Protein AF-A0A949G225-F1 (afdb_monomer_lite)

Structure (mmCIF, N/CA/C/O backbone):
data_AF-A0A949G225-F1
#
_entry.id   AF-A0A949G225-F1
#
loop_
_atom_site.group_PDB
_atom_site.id
_atom_site.type_symbol
_atom_site.label_atom_id
_atom_site.label_alt_id
_atom_site.label_comp_id
_atom_site.label_asym_id
_atom_site.label_entity_id
_atom_site.label_seq_id
_atom_site.pdbx_PDB_ins_code
_atom_site.Cartn_x
_atom_site.Cartn_y
_atom_site.Cartn_z
_atom_site.occupancy
_atom_site.B_iso_or_equiv
_atom_site.auth_seq_id
_atom_site.auth_comp_id
_atom_site.auth_asym_id
_atom_site.auth_atom_id
_atom_site.pdbx_PDB_model_num
ATOM 1 N N . MET A 1 1 ? 4.079 -12.345 -19.427 1.00 43.06 1 MET A N 1
ATOM 2 C CA . MET A 1 1 ? 3.435 -11.600 -18.332 1.00 43.06 1 MET A CA 1
ATOM 3 C C . MET A 1 1 ? 4.171 -11.984 -17.072 1.00 43.06 1 MET A C 1
ATOM 5 O O . MET A 1 1 ? 4.016 -13.114 -16.620 1.00 43.06 1 MET A O 1
ATOM 9 N N . ARG A 1 2 ? 5.079 -11.118 -16.617 1.00 47.56 2 ARG A N 1
ATOM 10 C CA . ARG A 1 2 ? 5.695 -11.256 -15.298 1.00 47.56 2 ARG A CA 1
ATOM 11 C C . ARG A 1 2 ? 4.533 -11.011 -14.330 1.00 47.56 2 ARG A C 1
ATOM 13 O O . ARG A 1 2 ? 3.784 -10.066 -14.529 1.00 47.56 2 ARG A O 1
ATOM 20 N N . ALA A 1 3 ? 4.252 -11.938 -13.419 1.00 55.00 3 ALA A N 1
ATOM 21 C CA . ALA A 1 3 ? 3.296 -11.627 -12.361 1.00 55.00 3 ALA A CA 1
ATOM 22 C C . ALA A 1 3 ? 3.850 -10.385 -11.647 1.00 55.00 3 ALA A C 1
ATOM 24 O O . ALA A 1 3 ? 5.060 -10.351 -11.404 1.00 55.00 3 ALA A O 1
ATOM 25 N N . MET A 1 4 ? 3.024 -9.360 -11.417 1.00 59.78 4 MET A N 1
ATOM 26 C CA . MET A 1 4 ? 3.396 -8.229 -10.561 1.00 59.78 4 MET A CA 1
ATOM 27 C C . MET A 1 4 ? 4.128 -8.785 -9.332 1.00 59.78 4 MET A C 1
ATOM 29 O O . MET A 1 4 ? 3.675 -9.771 -8.755 1.00 59.78 4 MET A O 1
ATOM 33 N N . GLY A 1 5 ? 5.306 -8.229 -9.027 1.00 69.62 5 GLY A N 1
ATOM 34 C CA . GLY A 1 5 ? 6.217 -8.735 -7.997 1.00 69.62 5 GLY A CA 1
ATOM 35 C C . GLY A 1 5 ? 5.520 -9.076 -6.677 1.00 69.62 5 GLY A C 1
ATOM 36 O O . GLY A 1 5 ? 4.506 -8.471 -6.317 1.00 69.62 5 GLY A O 1
ATOM 37 N N . ASP A 1 6 ? 6.079 -10.049 -5.952 1.00 86.81 6 ASP A N 1
ATOM 38 C CA . ASP A 1 6 ? 5.479 -10.650 -4.752 1.00 86.81 6 ASP A CA 1
ATOM 39 C C . ASP A 1 6 ? 5.039 -9.599 -3.707 1.00 86.81 6 ASP A C 1
ATOM 41 O O . ASP A 1 6 ? 4.059 -9.808 -2.981 1.00 86.81 6 ASP A O 1
ATOM 45 N N . GLU A 1 7 ? 5.723 -8.448 -3.648 1.00 94.38 7 GLU A N 1
ATOM 46 C CA . GLU A 1 7 ? 5.413 -7.351 -2.723 1.00 94.38 7 GLU A CA 1
ATOM 47 C C . GLU A 1 7 ? 4.178 -6.533 -3.128 1.00 94.38 7 GLU A C 1
ATOM 49 O O . GLU A 1 7 ? 3.408 -6.130 -2.253 1.00 94.38 7 GLU A O 1
ATOM 54 N N . PHE A 1 8 ? 3.922 -6.326 -4.425 1.00 95.75 8 PHE A N 1
ATOM 55 C CA . PHE A 1 8 ? 2.709 -5.641 -4.890 1.00 95.75 8 PHE A CA 1
ATOM 56 C C . PHE A 1 8 ? 1.460 -6.459 -4.543 1.00 95.75 8 PHE A C 1
ATOM 58 O O . PHE A 1 8 ? 0.510 -5.935 -3.955 1.00 95.75 8 PHE A O 1
ATOM 65 N N . ASP A 1 9 ? 1.501 -7.767 -4.807 1.00 94.56 9 ASP A N 1
ATOM 66 C CA . ASP A 1 9 ? 0.429 -8.703 -4.456 1.00 94.56 9 ASP A CA 1
ATOM 67 C C . ASP A 1 9 ? 0.238 -8.805 -2.934 1.00 94.56 9 ASP A C 1
ATOM 69 O O . ASP A 1 9 ? -0.875 -8.977 -2.420 1.00 94.56 9 ASP A O 1
ATOM 73 N N . ARG A 1 10 ? 1.334 -8.759 -2.166 1.00 96.12 10 ARG A N 1
ATOM 74 C CA . ARG A 1 10 ? 1.279 -8.728 -0.698 1.00 96.12 10 ARG A CA 1
ATOM 75 C C . ARG A 1 10 ? 0.598 -7.451 -0.208 1.00 96.12 10 ARG A C 1
ATOM 77 O O . ARG A 1 10 ? -0.320 -7.545 0.610 1.00 96.12 10 ARG A O 1
ATOM 84 N N . LEU A 1 11 ? 0.999 -6.290 -0.720 1.00 96.81 11 LEU A N 1
ATOM 85 C CA . LEU A 1 11 ? 0.403 -5.003 -0.377 1.00 96.81 11 LEU A CA 1
ATOM 86 C C . LEU A 1 11 ? -1.095 -4.975 -0.705 1.00 96.81 11 LEU A C 1
ATOM 88 O O . LEU A 1 11 ? -1.898 -4.617 0.159 1.00 96.81 11 LEU A O 1
ATOM 92 N N . GLU A 1 12 ? -1.488 -5.411 -1.906 1.00 95.81 12 GLU A N 1
ATOM 93 C CA . GLU A 1 12 ? -2.892 -5.443 -2.333 1.00 95.81 12 GLU A CA 1
ATOM 94 C C . GLU A 1 12 ? -3.752 -6.299 -1.385 1.00 95.81 12 GLU A C 1
ATOM 96 O O . GLU A 1 12 ? -4.813 -5.870 -0.911 1.00 95.81 12 GLU A O 1
ATOM 101 N N . ARG A 1 13 ? -3.264 -7.490 -1.017 1.00 95.00 13 ARG A N 1
ATOM 102 C CA . ARG A 1 13 ? -3.954 -8.373 -0.063 1.00 95.00 13 ARG A CA 1
ATOM 103 C C . ARG A 1 13 ? -4.123 -7.734 1.313 1.00 95.00 13 ARG A C 1
ATOM 105 O O . ARG A 1 13 ? -5.171 -7.909 1.937 1.00 95.00 13 ARG A O 1
ATOM 112 N N . LEU A 1 14 ? -3.122 -6.995 1.788 1.00 95.50 14 LEU A N 1
ATOM 113 C CA . LEU A 1 14 ? -3.171 -6.324 3.087 1.00 95.50 14 LEU A CA 1
ATOM 114 C C . LEU A 1 14 ? -4.178 -5.172 3.099 1.00 95.50 14 LEU A C 1
ATOM 116 O O . LEU A 1 14 ? -5.016 -5.105 4.001 1.00 95.50 14 LEU A O 1
ATOM 120 N N . ILE A 1 15 ? -4.147 -4.292 2.094 1.00 94.38 15 ILE A N 1
ATOM 121 C CA . ILE A 1 15 ? -5.036 -3.123 2.061 1.00 94.38 15 ILE A CA 1
ATOM 122 C C . ILE A 1 15 ? -6.508 -3.522 1.879 1.00 94.38 15 ILE A C 1
ATOM 124 O O . ILE A 1 15 ? -7.395 -2.867 2.438 1.00 94.38 15 ILE A O 1
ATOM 128 N N . TYR A 1 16 ? -6.795 -4.606 1.151 1.00 93.31 16 TYR A N 1
ATOM 129 C CA . TYR A 1 16 ? -8.160 -5.094 0.919 1.00 93.31 16 TYR A CA 1
ATOM 130 C C . TYR A 1 16 ? -8.627 -6.154 1.911 1.00 93.31 16 TYR A C 1
ATOM 132 O O . TYR A 1 16 ? -9.773 -6.604 1.826 1.00 93.31 16 TYR A O 1
ATOM 140 N N . ARG A 1 17 ? -7.795 -6.507 2.895 1.00 90.56 17 ARG A N 1
ATOM 141 C CA . ARG A 1 17 ? -8.170 -7.457 3.935 1.00 90.56 17 ARG A CA 1
ATOM 142 C C . ARG A 1 17 ? -9.496 -7.055 4.599 1.00 90.56 17 ARG A C 1
ATOM 144 O O . ARG A 1 17 ? -9.644 -5.908 5.041 1.00 90.56 17 ARG A O 1
ATOM 151 N N . PRO A 1 18 ? -10.465 -7.982 4.707 1.00 89.25 18 PRO A N 1
ATOM 152 C CA . PRO A 1 18 ? -11.667 -7.748 5.488 1.00 89.25 18 PRO A CA 1
ATOM 153 C C . PRO A 1 18 ? -11.303 -7.583 6.961 1.00 89.25 18 PRO A C 1
ATOM 155 O O . PRO A 1 18 ? -10.714 -8.471 7.570 1.00 89.25 18 PRO A O 1
ATOM 158 N N . VAL A 1 19 ? -11.682 -6.450 7.533 1.00 87.31 19 VAL A N 1
ATOM 159 C CA . VAL A 1 19 ? -11.503 -6.139 8.952 1.00 87.31 19 VAL A CA 1
ATOM 160 C C . VAL A 1 19 ? -12.859 -5.777 9.555 1.00 87.31 19 VAL A C 1
ATOM 162 O O . VAL A 1 19 ? -13.733 -5.242 8.869 1.00 87.31 19 VAL A O 1
ATOM 165 N N . SER A 1 20 ? -13.063 -6.121 10.829 1.00 81.38 20 SER A N 1
ATOM 166 C CA . SER A 1 20 ? -14.343 -5.951 11.539 1.00 81.38 20 SER A CA 1
ATOM 167 C C . SER A 1 20 ? -14.753 -4.484 11.707 1.00 81.38 20 SER A C 1
ATOM 169 O O . SER A 1 20 ? -15.936 -4.175 11.844 1.00 81.38 20 SER A O 1
ATOM 171 N N . THR A 1 21 ? -13.783 -3.574 11.650 1.00 78.81 21 THR A N 1
ATOM 172 C CA . THR A 1 21 ? -13.961 -2.122 11.649 1.00 78.81 21 THR A CA 1
ATOM 173 C C . THR A 1 21 ? -13.378 -1.542 10.359 1.00 78.81 21 THR A C 1
ATOM 175 O O . THR A 1 21 ? -12.508 -2.147 9.743 1.00 78.81 21 THR A O 1
ATOM 178 N N . ARG A 1 22 ? -13.856 -0.376 9.905 1.00 79.38 22 ARG A N 1
ATOM 179 C CA . ARG A 1 22 ? -13.281 0.336 8.746 1.00 79.38 22 ARG A CA 1
ATOM 180 C C . ARG A 1 22 ? -12.471 1.536 9.236 1.00 79.38 22 ARG A C 1
ATOM 182 O O . ARG A 1 22 ? -13.013 2.638 9.239 1.00 79.38 22 ARG A O 1
ATOM 189 N N . PRO A 1 23 ? -11.228 1.345 9.702 1.00 89.25 23 PRO A N 1
ATOM 190 C CA . PRO A 1 23 ? -10.452 2.452 10.231 1.00 89.25 23 PRO A CA 1
ATOM 191 C C . PRO A 1 23 ? -10.071 3.439 9.123 1.00 89.25 23 PRO A C 1
ATOM 193 O O . PRO A 1 23 ? -9.701 3.040 8.015 1.00 89.25 23 PRO A O 1
ATOM 196 N N . ASP A 1 24 ? -10.119 4.734 9.438 1.00 91.44 24 ASP A N 1
ATOM 197 C CA . ASP A 1 24 ? -9.798 5.802 8.483 1.00 91.44 24 ASP A CA 1
ATOM 198 C C . ASP A 1 24 ? -8.356 5.707 7.967 1.00 91.44 24 ASP A C 1
ATOM 200 O O . ASP A 1 24 ? -8.104 5.976 6.792 1.00 91.44 24 ASP A O 1
ATOM 204 N N . TRP A 1 25 ? -7.423 5.239 8.805 1.00 92.38 25 TRP A N 1
ATOM 205 C CA . TRP A 1 25 ? -6.031 5.023 8.404 1.00 92.38 25 TRP A CA 1
ATOM 206 C C . TRP A 1 25 ? -5.911 3.994 7.271 1.00 92.38 25 TRP A C 1
ATOM 208 O O . TRP A 1 25 ? -5.152 4.202 6.327 1.00 92.38 25 TRP A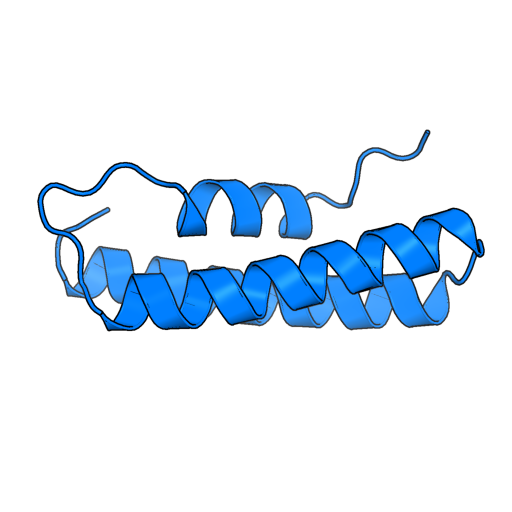 O 1
ATOM 218 N N . LEU A 1 26 ? -6.718 2.927 7.294 1.00 93.12 26 LEU A N 1
ATOM 219 C CA . LEU A 1 26 ? -6.683 1.897 6.251 1.00 93.12 26 LEU A CA 1
ATOM 220 C C . LEU A 1 26 ? -7.278 2.429 4.948 1.00 93.12 26 LEU A C 1
ATOM 222 O O . LEU A 1 26 ? -6.839 2.063 3.862 1.00 93.12 26 LEU A O 1
ATOM 226 N N . LYS A 1 27 ? -8.259 3.332 5.038 1.00 91.06 27 LYS A N 1
ATOM 227 C CA . LYS A 1 27 ? -8.792 4.033 3.866 1.00 91.06 27 LYS A CA 1
ATOM 228 C C . LYS A 1 27 ? -7.745 4.957 3.237 1.00 91.06 27 LYS A C 1
ATOM 230 O O . LYS A 1 27 ? -7.665 5.003 2.013 1.00 91.06 27 LYS A O 1
ATOM 235 N N . ALA A 1 28 ? -6.958 5.667 4.044 1.00 92.12 28 ALA A N 1
ATOM 236 C CA . ALA A 1 28 ? -5.878 6.514 3.543 1.00 92.12 28 ALA A CA 1
ATOM 237 C C . ALA A 1 28 ? -4.815 5.682 2.807 1.00 92.12 28 ALA A C 1
ATOM 239 O O . ALA A 1 28 ? -4.520 5.964 1.647 1.00 92.12 28 ALA A O 1
ATOM 240 N N . TRP A 1 29 ? -4.340 4.595 3.419 1.00 94.88 29 TRP A N 1
ATOM 241 C CA . TRP A 1 29 ? -3.339 3.723 2.798 1.00 94.88 29 TRP A CA 1
ATOM 242 C C . TRP A 1 29 ? -3.845 2.966 1.574 1.00 94.88 29 TRP A C 1
ATOM 244 O O . TRP A 1 29 ? -3.063 2.702 0.671 1.00 94.88 29 TRP A O 1
ATOM 254 N N . ARG A 1 30 ? -5.148 2.677 1.465 1.00 95.44 30 ARG A N 1
ATOM 255 C CA . ARG A 1 30 ? -5.721 2.161 0.209 1.00 95.44 30 ARG A CA 1
ATOM 256 C C . ARG A 1 30 ? -5.517 3.120 -0.955 1.00 95.44 30 ARG A C 1
ATOM 258 O O . ARG A 1 30 ? -5.222 2.669 -2.051 1.00 95.44 30 ARG A O 1
ATOM 265 N N . ASN A 1 31 ? -5.697 4.422 -0.742 1.00 94.31 31 ASN A N 1
ATOM 266 C CA . ASN A 1 31 ? -5.505 5.396 -1.816 1.00 94.31 31 ASN A CA 1
ATOM 267 C C . ASN A 1 31 ? -4.038 5.452 -2.251 1.00 94.31 31 ASN A C 1
ATOM 269 O O . ASN A 1 31 ? -3.758 5.444 -3.445 1.00 94.31 31 ASN A O 1
ATOM 273 N N . GLU A 1 32 ? -3.124 5.472 -1.283 1.00 95.06 32 GLU A N 1
ATOM 274 C CA . GLU A 1 32 ? -1.680 5.494 -1.525 1.00 95.06 32 GLU A CA 1
ATOM 275 C C . G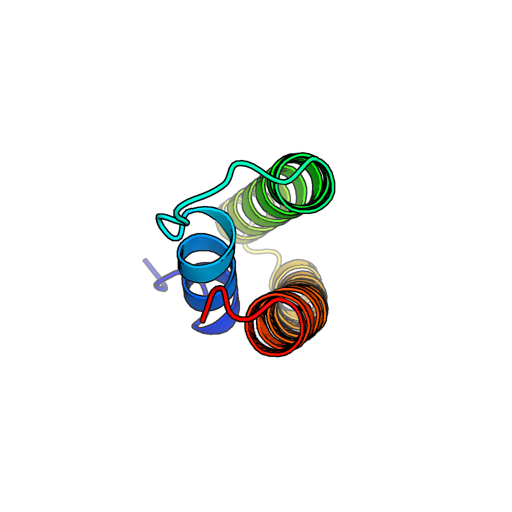LU A 1 32 ? -1.200 4.222 -2.231 1.00 95.06 32 GLU A C 1
ATOM 277 O O . GLU A 1 32 ? -0.570 4.297 -3.283 1.00 95.06 32 GLU A O 1
ATOM 282 N N . ALA A 1 33 ? -1.605 3.053 -1.733 1.00 96.50 33 ALA A N 1
ATOM 283 C CA . ALA A 1 33 ? -1.280 1.777 -2.350 1.00 96.50 33 ALA A CA 1
ATOM 284 C C . ALA A 1 33 ? -1.880 1.642 -3.756 1.00 96.50 33 ALA A C 1
ATOM 286 O O . ALA A 1 33 ? -1.192 1.194 -4.663 1.00 96.50 33 ALA A O 1
ATOM 287 N N . ASN A 1 34 ? -3.125 2.076 -3.984 1.00 96.62 34 ASN A N 1
ATOM 288 C CA . ASN A 1 34 ? -3.715 2.054 -5.327 1.00 96.62 34 ASN A CA 1
ATOM 289 C C . ASN A 1 34 ? -2.947 2.948 -6.311 1.00 96.62 34 ASN A C 1
ATOM 291 O O . ASN A 1 34 ? -2.813 2.587 -7.478 1.00 96.62 34 ASN A O 1
ATOM 295 N N . TYR A 1 35 ? -2.444 4.103 -5.863 1.00 96.56 35 TYR A N 1
ATOM 296 C CA . TYR A 1 35 ? -1.606 4.957 -6.703 1.00 96.56 35 TYR A CA 1
ATOM 297 C C . TYR A 1 35 ? -0.268 4.285 -7.030 1.00 96.56 35 TYR A C 1
ATOM 299 O O . TYR A 1 35 ? 0.133 4.260 -8.190 1.00 96.56 35 TYR A O 1
ATOM 307 N N . LEU A 1 36 ? 0.375 3.671 -6.035 1.00 96.69 36 LEU A N 1
ATOM 308 C CA . LEU A 1 36 ? 1.616 2.922 -6.218 1.00 96.69 36 LEU A CA 1
ATOM 309 C C . LEU A 1 36 ? 1.434 1.747 -7.193 1.00 96.69 36 LEU A C 1
ATOM 311 O O . LEU A 1 36 ? 2.199 1.616 -8.143 1.00 96.69 36 LEU A O 1
ATOM 315 N N . LEU A 1 37 ? 0.385 0.938 -7.020 1.00 96.06 37 LEU A N 1
ATOM 316 C CA . LEU A 1 37 ? 0.068 -0.185 -7.911 1.00 96.06 37 LEU A CA 1
ATOM 317 C C . LEU A 1 37 ? -0.231 0.286 -9.343 1.00 96.06 37 LEU A C 1
ATOM 319 O O . LEU A 1 37 ? 0.145 -0.378 -10.308 1.00 96.06 37 LE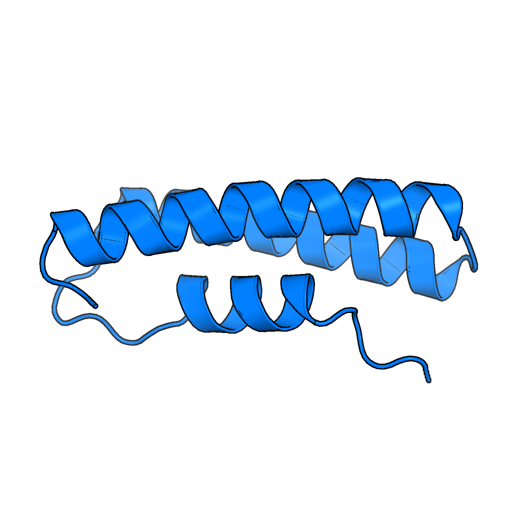U A O 1
ATOM 323 N N . PHE A 1 38 ? -0.868 1.451 -9.497 1.00 96.81 38 PHE A N 1
ATOM 324 C CA . PHE A 1 38 ? -1.064 2.072 -10.805 1.00 96.81 38 PHE A CA 1
ATOM 325 C C . PHE A 1 38 ? 0.266 2.463 -11.468 1.00 96.81 38 PHE A C 1
ATOM 327 O O . PHE A 1 38 ? 0.443 2.204 -12.660 1.00 96.81 38 PHE A O 1
ATOM 334 N N . LEU A 1 39 ? 1.202 3.056 -10.718 1.00 97.44 39 LEU A N 1
ATOM 335 C CA . LEU A 1 39 ? 2.536 3.379 -11.235 1.00 97.44 39 LEU A CA 1
ATOM 336 C C . LEU A 1 39 ? 3.306 2.116 -11.619 1.00 97.44 39 LEU A C 1
ATOM 338 O O . LEU A 1 39 ? 3.850 2.062 -12.716 1.00 97.44 39 LEU A O 1
ATOM 342 N N . ALA A 1 40 ? 3.266 1.077 -10.782 1.00 96.19 40 ALA A N 1
ATOM 343 C CA . ALA A 1 40 ? 3.933 -0.194 -11.060 1.00 96.19 40 ALA A CA 1
ATOM 344 C C . ALA A 1 40 ? 3.407 -0.823 -12.350 1.00 96.19 40 ALA A C 1
ATOM 346 O O . ALA A 1 40 ? 4.182 -1.273 -13.192 1.00 96.19 40 ALA A O 1
ATOM 347 N N . ARG A 1 41 ? 2.085 -0.775 -12.558 1.00 95.25 41 ARG A N 1
ATOM 348 C CA . ARG A 1 41 ? 1.485 -1.266 -13.795 1.00 95.25 41 ARG A CA 1
ATOM 349 C C . ARG A 1 41 ? 1.948 -0.478 -15.020 1.00 95.25 41 ARG A C 1
ATOM 351 O O . ARG A 1 41 ? 2.211 -1.061 -16.065 1.00 95.25 41 ARG A O 1
ATOM 358 N N . ARG A 1 42 ? 2.049 0.845 -14.894 1.00 96.75 42 ARG A N 1
ATOM 359 C CA . ARG A 1 42 ? 2.543 1.714 -15.964 1.00 96.75 42 ARG A CA 1
ATOM 360 C C . ARG A 1 42 ? 4.026 1.464 -16.269 1.00 96.75 42 ARG A C 1
ATOM 362 O O . ARG A 1 42 ? 4.379 1.458 -17.443 1.00 96.75 42 ARG A O 1
ATOM 369 N N . ALA A 1 43 ? 4.867 1.288 -15.252 1.00 95.75 43 ALA A N 1
ATOM 370 C CA . ALA A 1 43 ? 6.283 0.961 -15.419 1.00 95.75 43 ALA A CA 1
ATOM 371 C C . ALA A 1 43 ? 6.449 -0.394 -16.125 1.00 95.75 43 ALA A C 1
ATOM 373 O O . ALA A 1 43 ? 7.193 -0.491 -17.097 1.00 95.75 43 ALA A O 1
ATOM 374 N N . GLU A 1 44 ? 5.658 -1.402 -15.730 1.00 94.31 44 GLU A N 1
ATOM 375 C CA . GLU A 1 44 ? 5.602 -2.703 -16.411 1.00 94.31 44 GLU A CA 1
ATOM 376 C C . GLU A 1 44 ? 5.212 -2.555 -17.892 1.00 94.31 44 GLU A C 1
ATOM 378 O O . GLU A 1 44 ? 5.902 -3.084 -18.762 1.00 94.31 44 GLU A O 1
ATOM 383 N N . ASP A 1 45 ? 4.136 -1.817 -18.190 1.00 96.19 45 ASP A N 1
ATOM 384 C CA . ASP A 1 45 ? 3.671 -1.594 -19.567 1.00 96.19 45 ASP A CA 1
ATOM 385 C C . ASP A 1 45 ? 4.702 -0.809 -20.418 1.00 96.19 45 ASP A C 1
ATOM 387 O O . ASP A 1 45 ? 4.702 -0.932 -21.644 1.00 96.19 45 ASP A O 1
ATOM 391 N N . ASN A 1 46 ? 5.580 -0.022 -19.783 1.00 97.06 46 ASN A N 1
ATOM 392 C CA . ASN A 1 46 ? 6.666 0.725 -20.429 1.00 97.06 46 ASN A CA 1
ATOM 393 C C . ASN A 1 46 ? 8.002 -0.037 -20.483 1.00 97.06 46 ASN A C 1
ATOM 395 O O . ASN A 1 46 ? 8.960 0.500 -21.039 1.00 97.06 46 ASN A O 1
ATOM 399 N N . GLU A 1 47 ? 8.077 -1.246 -19.919 1.00 95.94 47 GLU A N 1
ATOM 400 C CA . GLU A 1 47 ? 9.323 -2.009 -19.751 1.00 95.94 47 GLU A CA 1
ATOM 401 C C . GLU A 1 47 ? 10.404 -1.242 -18.949 1.00 95.94 47 GLU A C 1
ATOM 403 O O . GLU A 1 47 ? 11.602 -1.435 -19.156 1.00 95.94 47 GLU A O 1
ATOM 408 N N . ASP A 1 48 ? 9.987 -0.370 -18.023 1.00 97.31 48 ASP A N 1
ATOM 409 C CA . ASP A 1 48 ? 10.881 0.404 -17.152 1.00 97.31 48 ASP A CA 1
ATOM 410 C C . ASP A 1 48 ? 11.244 -0.413 -15.900 1.00 97.31 48 ASP A C 1
ATOM 412 O O . ASP A 1 48 ? 10.544 -0.393 -14.884 1.00 97.31 48 ASP A O 1
ATOM 416 N N . GLU A 1 49 ? 12.307 -1.215 -16.004 1.00 95.06 49 GLU A N 1
ATOM 417 C CA . GLU A 1 49 ? 12.732 -2.122 -14.929 1.00 95.06 49 GLU A CA 1
ATOM 418 C C . GLU A 1 49 ? 13.271 -1.380 -13.695 1.00 95.06 49 GLU A C 1
ATOM 420 O O . GLU A 1 49 ? 13.039 -1.833 -12.576 1.00 95.06 49 GLU A O 1
ATOM 425 N N . GLU A 1 50 ? 13.944 -0.240 -13.881 1.00 96.25 50 GLU A N 1
ATOM 426 C CA . GLU A 1 50 ? 14.493 0.565 -12.780 1.00 96.25 50 GLU A CA 1
ATOM 427 C C . GLU A 1 50 ? 13.360 1.181 -11.951 1.00 96.25 50 GLU A C 1
ATOM 429 O O . GLU A 1 50 ? 13.322 1.006 -10.731 1.00 96.25 50 GLU A O 1
ATOM 434 N N . GLU A 1 51 ? 12.379 1.811 -12.610 1.00 96.25 51 GLU A N 1
ATOM 435 C CA . GLU A 1 51 ? 11.196 2.344 -11.927 1.00 96.25 51 GLU A CA 1
ATOM 436 C C . GLU A 1 51 ? 10.417 1.220 -11.220 1.00 96.25 51 GLU A C 1
ATOM 438 O O . GLU A 1 51 ? 9.938 1.397 -10.096 1.00 96.25 51 GLU A O 1
ATOM 443 N N . LEU A 1 52 ? 10.316 0.035 -11.833 1.00 95.88 52 LEU A N 1
ATOM 444 C CA . LEU A 1 52 ? 9.612 -1.097 -11.234 1.00 95.88 52 LEU A CA 1
ATOM 445 C C . LEU A 1 52 ? 10.299 -1.614 -9.957 1.00 95.88 52 LEU A C 1
ATOM 447 O O . LEU A 1 52 ? 9.601 -1.906 -8.984 1.00 95.88 52 LEU A O 1
ATOM 451 N N . GLU A 1 53 ? 11.633 -1.701 -9.931 1.00 95.56 53 GLU A N 1
ATOM 452 C CA . GLU A 1 53 ? 12.399 -2.091 -8.736 1.00 95.56 53 GLU A CA 1
ATOM 453 C C . GLU A 1 53 ? 12.238 -1.072 -7.595 1.00 95.56 53 GLU A C 1
ATOM 455 O O . GLU A 1 53 ? 12.025 -1.453 -6.437 1.00 95.56 53 GLU A O 1
ATOM 460 N N . GLU A 1 54 ? 12.269 0.228 -7.905 1.00 97.06 54 GLU A N 1
ATOM 461 C CA . GLU A 1 54 ? 12.029 1.284 -6.914 1.00 97.06 54 GLU A CA 1
ATOM 462 C C . GLU A 1 54 ? 10.609 1.224 -6.337 1.00 97.06 54 GLU A C 1
ATOM 464 O O . GLU A 1 54 ? 10.401 1.401 -5.130 1.00 97.06 54 GLU A O 1
ATOM 469 N N . LEU A 1 55 ? 9.616 0.971 -7.189 1.00 97.44 55 LEU A N 1
ATOM 470 C CA . LEU A 1 55 ? 8.224 0.832 -6.772 1.00 97.44 55 LEU A CA 1
ATOM 471 C C . LEU A 1 55 ? 8.005 -0.439 -5.944 1.00 97.44 55 LEU A C 1
ATOM 473 O O . LEU A 1 55 ? 7.218 -0.409 -4.997 1.00 97.44 55 LEU A O 1
ATOM 477 N N . GLU A 1 56 ? 8.706 -1.534 -6.243 1.00 96.56 56 GLU A N 1
ATOM 478 C CA . GLU A 1 56 ? 8.633 -2.769 -5.455 1.00 96.56 56 GLU A CA 1
ATOM 479 C C . GLU A 1 56 ? 9.188 -2.561 -4.037 1.00 96.56 56 GLU A C 1
ATOM 481 O O . GLU A 1 56 ? 8.582 -3.009 -3.059 1.00 96.56 56 GLU A O 1
ATOM 486 N N . ALA A 1 57 ? 10.285 -1.809 -3.893 1.00 96.94 57 ALA A N 1
ATOM 487 C CA . ALA A 1 57 ? 10.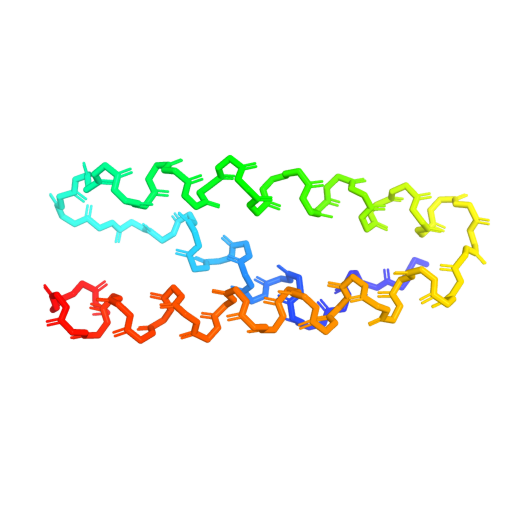810 -1.426 -2.582 1.00 96.94 57 ALA A CA 1
ATOM 488 C C . ALA A 1 57 ? 9.800 -0.582 -1.783 1.00 96.94 57 ALA A C 1
ATOM 490 O O . ALA A 1 57 ? 9.538 -0.864 -0.613 1.00 96.94 57 ALA A O 1
ATOM 491 N N . GLN A 1 58 ? 9.161 0.398 -2.430 1.00 97.50 58 GLN A N 1
ATOM 492 C CA . GLN A 1 58 ? 8.109 1.201 -1.799 1.00 97.50 58 GLN A CA 1
ATOM 493 C C . GLN A 1 58 ? 6.886 0.352 -1.409 1.00 97.50 58 GLN A C 1
ATOM 495 O O . GLN A 1 58 ? 6.292 0.567 -0.349 1.00 97.50 58 GLN A O 1
ATOM 500 N N . ALA A 1 59 ? 6.515 -0.636 -2.232 1.00 97.44 59 ALA A N 1
ATOM 501 C CA . ALA A 1 59 ? 5.426 -1.558 -1.922 1.00 97.44 59 ALA A CA 1
ATOM 502 C C . ALA A 1 59 ? 5.729 -2.393 -0.676 1.00 97.44 59 ALA A C 1
ATOM 504 O O . ALA A 1 59 ? 4.850 -2.544 0.176 1.00 97.44 59 ALA A O 1
ATOM 505 N N . ARG A 1 60 ? 6.968 -2.887 -0.543 1.00 97.56 60 ARG A N 1
ATOM 506 C CA . ARG A 1 60 ? 7.430 -3.612 0.647 1.00 97.56 60 ARG A CA 1
ATOM 507 C C . ARG A 1 60 ? 7.307 -2.755 1.905 1.00 97.56 60 ARG A C 1
ATOM 509 O O . ARG A 1 60 ? 6.704 -3.203 2.879 1.00 97.56 60 ARG A O 1
ATOM 516 N N . ASP A 1 61 ? 7.813 -1.525 1.876 1.00 97.81 61 ASP A N 1
ATOM 517 C CA . ASP A 1 61 ? 7.793 -0.628 3.039 1.00 97.81 61 ASP A CA 1
ATOM 518 C C . ASP A 1 61 ? 6.359 -0.298 3.486 1.00 97.81 61 ASP A C 1
ATOM 520 O O . ASP A 1 61 ? 6.028 -0.313 4.683 1.00 97.81 61 ASP A O 1
ATOM 524 N N . LEU A 1 62 ? 5.468 -0.044 2.521 1.00 97.12 62 LEU A N 1
ATOM 525 C CA . LEU A 1 62 ? 4.061 0.199 2.815 1.00 97.12 62 LEU A CA 1
ATOM 526 C C . LEU A 1 62 ? 3.370 -1.071 3.330 1.00 97.12 62 LEU A C 1
ATOM 528 O O . LEU A 1 62 ? 2.604 -0.995 4.292 1.00 97.12 62 LEU A O 1
ATOM 532 N N . ALA A 1 63 ? 3.658 -2.240 2.750 1.00 97.50 63 ALA A N 1
ATOM 533 C CA . ALA A 1 63 ? 3.124 -3.519 3.212 1.00 97.50 63 ALA A CA 1
ATOM 534 C C . ALA A 1 63 ? 3.537 -3.809 4.662 1.00 97.50 63 ALA A C 1
ATOM 536 O O . ALA A 1 63 ? 2.678 -4.133 5.485 1.00 97.50 63 ALA A O 1
ATOM 537 N N . ASP A 1 64 ? 4.813 -3.621 5.000 1.00 97.75 64 ASP A N 1
ATOM 538 C CA . ASP A 1 64 ? 5.336 -3.795 6.357 1.00 97.75 64 ASP A CA 1
ATOM 539 C C . ASP A 1 64 ? 4.646 -2.846 7.348 1.00 97.75 64 ASP A C 1
ATOM 541 O O . ASP A 1 64 ? 4.238 -3.257 8.441 1.00 97.75 64 ASP A O 1
ATOM 545 N N . THR A 1 65 ? 4.432 -1.593 6.943 1.00 97.12 65 THR A N 1
ATOM 546 C CA . THR A 1 65 ? 3.725 -0.585 7.746 1.00 97.12 65 THR A CA 1
ATOM 547 C C . THR A 1 65 ? 2.263 -0.972 7.994 1.00 97.12 65 THR A C 1
ATOM 549 O O . THR A 1 65 ? 1.786 -0.933 9.137 1.00 97.12 65 THR A O 1
ATOM 552 N N . VAL A 1 66 ? 1.548 -1.388 6.944 1.00 96.00 66 VAL A N 1
ATOM 553 C CA . VAL A 1 66 ? 0.146 -1.825 7.026 1.00 96.00 66 VAL A CA 1
ATOM 554 C C . VAL A 1 66 ? 0.022 -3.057 7.920 1.00 96.00 66 VAL A C 1
ATOM 556 O O . VAL A 1 66 ? -0.822 -3.095 8.819 1.00 96.00 66 VAL A O 1
ATOM 559 N N . GLU A 1 67 ? 0.877 -4.056 7.711 1.00 96.31 67 GLU A N 1
ATOM 560 C CA . GLU A 1 67 ? 0.902 -5.290 8.491 1.00 96.31 67 GLU A CA 1
ATOM 561 C C . GLU A 1 67 ? 1.186 -5.031 9.973 1.00 96.31 67 GLU A C 1
ATOM 563 O O . GLU A 1 67 ? 0.462 -5.539 10.838 1.00 96.31 67 GLU A O 1
ATOM 568 N N . ALA A 1 68 ? 2.193 -4.213 10.284 1.00 96.88 68 ALA A N 1
ATOM 569 C CA . ALA A 1 68 ? 2.522 -3.855 11.658 1.00 96.88 68 ALA A CA 1
ATOM 570 C C . ALA A 1 68 ? 1.338 -3.177 12.357 1.00 96.88 68 ALA A C 1
ATOM 572 O O . ALA A 1 68 ? 1.018 -3.505 13.505 1.00 96.88 68 ALA A O 1
ATOM 573 N N . ARG A 1 69 ? 0.639 -2.273 11.659 1.00 95.62 69 ARG A N 1
ATOM 574 C CA . ARG A 1 69 ? -0.514 -1.576 12.231 1.00 95.62 69 ARG A CA 1
ATOM 575 C C . ARG A 1 69 ? -1.720 -2.489 12.425 1.00 95.62 69 ARG A C 1
ATOM 577 O O . ARG A 1 69 ? -2.355 -2.415 13.474 1.00 95.62 69 ARG A O 1
ATOM 584 N N . LEU A 1 70 ? -2.008 -3.372 11.467 1.00 94.00 70 LEU A N 1
ATOM 585 C CA . LEU A 1 70 ? -3.060 -4.384 11.609 1.00 94.00 70 LEU A CA 1
ATOM 586 C C . LEU A 1 70 ? -2.816 -5.261 12.841 1.00 94.00 70 LEU A C 1
ATOM 588 O O . LEU A 1 70 ? -3.732 -5.461 13.636 1.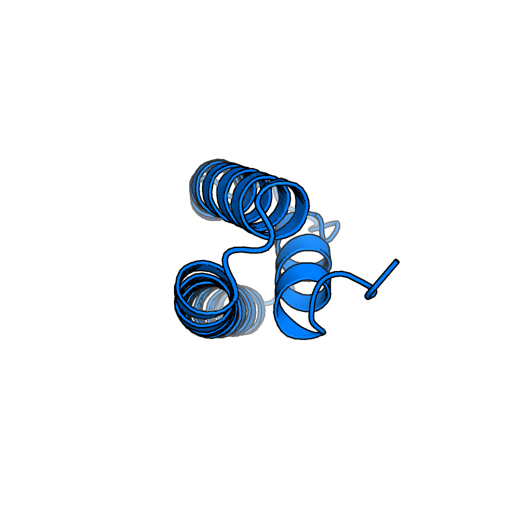00 94.00 70 LEU A O 1
ATOM 592 N N . LYS A 1 71 ? -1.582 -5.742 13.034 1.00 95.12 71 LYS A N 1
ATOM 593 C CA . LYS A 1 71 ? -1.203 -6.535 14.214 1.00 95.12 71 LYS A CA 1
ATOM 594 C C . LYS A 1 71 ? -1.360 -5.741 15.509 1.00 95.12 71 LYS A C 1
ATOM 596 O O . LYS A 1 71 ? -1.932 -6.260 16.463 1.00 95.12 71 LYS A O 1
ATOM 601 N N . HIS A 1 72 ? -0.894 -4.492 15.532 1.00 95.25 72 HIS A N 1
ATOM 602 C CA . HIS A 1 72 ? -1.015 -3.608 16.694 1.00 95.25 72 HIS A CA 1
ATOM 603 C C . HIS A 1 72 ? -2.479 -3.373 17.099 1.00 95.25 72 HIS A C 1
ATOM 605 O O . HIS A 1 72 ? -2.806 -3.418 18.282 1.00 95.25 72 HIS A O 1
ATOM 611 N N . ASP A 1 73 ? -3.366 -3.160 16.124 1.00 93.00 73 ASP A N 1
ATOM 612 C CA . ASP A 1 73 ? -4.786 -2.883 16.367 1.00 93.00 73 ASP A CA 1
ATOM 613 C C . ASP A 1 73 ? -5.627 -4.172 16.545 1.00 93.00 73 ASP A C 1
ATOM 615 O O . ASP A 1 73 ? -6.843 -4.093 16.716 1.00 93.00 73 ASP A O 1
ATOM 619 N N . GLY A 1 74 ? -5.007 -5.363 16.521 1.00 92.06 74 GLY A N 1
ATOM 620 C CA . GLY A 1 74 ? -5.700 -6.652 16.673 1.00 92.06 74 GLY A CA 1
ATOM 621 C C . GLY A 1 74 ? -6.588 -7.030 15.480 1.00 92.06 74 GLY A C 1
ATOM 622 O O . GLY A 1 74 ? -7.560 -7.765 15.636 1.00 92.06 74 GLY A O 1
ATOM 623 N N . LEU A 1 75 ? -6.270 -6.504 14.296 1.00 88.25 75 LEU A N 1
ATOM 624 C CA . LEU A 1 75 ? -6.996 -6.681 13.033 1.00 88.25 75 LEU A CA 1
ATOM 625 C C . LEU A 1 75 ? -6.272 -7.638 12.064 1.00 88.25 75 LEU A C 1
ATOM 627 O O . LEU A 1 75 ? -6.546 -7.634 10.860 1.00 88.25 75 LEU A O 1
ATOM 631 N N . TRP A 1 76 ? -5.306 -8.408 12.576 1.00 84.44 76 TRP A N 1
ATOM 632 C CA . TRP A 1 76 ? -4.530 -9.380 11.809 1.00 84.44 76 TRP A CA 1
ATOM 633 C C . TRP A 1 76 ? -5.237 -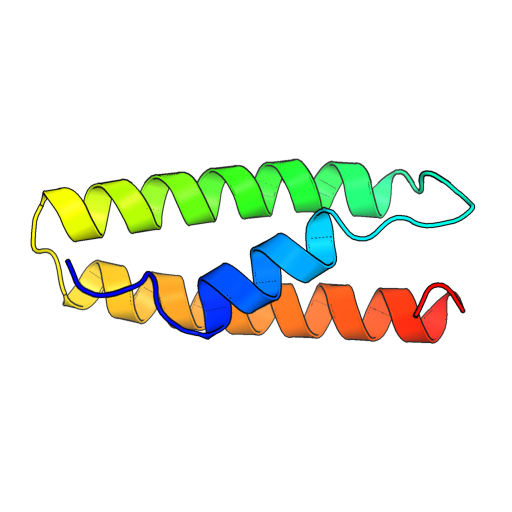10.732 11.662 1.00 84.44 76 TRP A C 1
ATOM 635 O O . TRP A 1 76 ? -5.923 -11.161 12.607 1.00 84.44 76 TRP A O 1
#

Secondary structure (DSSP, 8-state):
-----HHHHHHHHHHT---SS--HHHHHHHHHHHHHHHHHHHHHHTT-HHHHHHHHHHHHHHHHHHHHHHHHTT--

Foldseek 3Di:
DPPLDPLLVLLVCLLPPDFPDDDVVSVVLVVVSVVLNVQLVVCVVVVPVVSNVVSSVVSNVSSVVSVVVCVVVVRD

Sequence (76 aa):
MRAMGDEFDRLERLIYRPVSTRPDWLKAWRNEANYLLFLARRAEDNEDEEELEELEAQARDLADTVEARLKHDGLW

Radius of gyration: 12.92 Å; chains: 1; bounding box: 29×18×37 Å

pLDDT: mean 91.64, std 10.77, range [43.06, 97.81]